Protein AF-T1CZY3-F1 (afdb_monomer_lite)

Structure (mmCIF, N/CA/C/O backbone):
data_AF-T1CZY3-F1
#
_entry.id   AF-T1CZY3-F1
#
loop_
_atom_site.group_PDB
_atom_site.id
_atom_site.type_symbol
_atom_site.label_atom_id
_atom_site.label_alt_id
_atom_site.label_comp_id
_atom_site.label_asym_id
_atom_site.label_entity_id
_atom_site.label_seq_id
_atom_site.pdbx_PDB_ins_code
_atom_site.Cartn_x
_atom_site.Cartn_y
_atom_site.Cartn_z
_atom_site.occupancy
_atom_site.B_iso_or_equiv
_atom_site.auth_seq_id
_atom_site.auth_comp_id
_atom_site.auth_asym_id
_atom_site.auth_atom_id
_atom_site.pdbx_PDB_model_num
ATOM 1 N N . MET A 1 1 ? -7.594 -12.233 -1.559 1.00 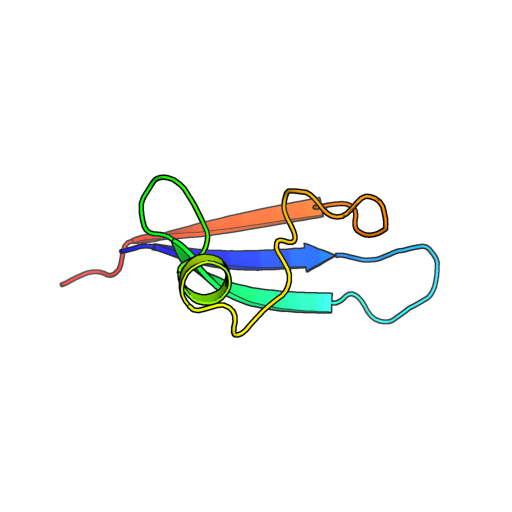57.62 1 MET A N 1
ATOM 2 C CA . MET A 1 1 ? -7.124 -11.037 -0.818 1.00 57.62 1 MET A CA 1
ATOM 3 C C . MET A 1 1 ? -5.731 -10.746 -1.337 1.00 57.62 1 MET A C 1
ATOM 5 O O . MET A 1 1 ? -4.982 -11.698 -1.497 1.00 57.62 1 MET A O 1
ATOM 9 N N . ILE A 1 2 ? -5.439 -9.504 -1.720 1.00 58.25 2 ILE A N 1
ATOM 10 C CA . ILE A 1 2 ? -4.245 -9.206 -2.520 1.00 58.25 2 ILE A CA 1
ATOM 11 C C . ILE A 1 2 ? -3.296 -8.302 -1.733 1.00 58.25 2 ILE A C 1
ATOM 13 O O . ILE A 1 2 ? -3.742 -7.283 -1.208 1.00 58.25 2 ILE A O 1
ATOM 17 N N . LEU A 1 3 ? -2.010 -8.649 -1.640 1.00 57.47 3 LEU A N 1
ATOM 18 C CA . LEU A 1 3 ? -1.001 -7.773 -1.042 1.00 57.47 3 LEU A CA 1
ATOM 19 C C . LEU A 1 3 ? -0.607 -6.701 -2.054 1.00 57.47 3 LEU A C 1
ATOM 21 O O . LEU A 1 3 ? -0.155 -7.023 -3.150 1.00 57.47 3 LEU A O 1
ATOM 25 N N . CYS A 1 4 ? -0.759 -5.438 -1.675 1.00 58.28 4 CYS A N 1
ATOM 26 C CA . CYS A 1 4 ? -0.420 -4.300 -2.502 1.00 58.28 4 CYS A CA 1
ATOM 27 C C . CYS A 1 4 ? 0.825 -3.588 -1.973 1.00 58.28 4 CYS A C 1
ATOM 29 O O . CYS A 1 4 ? 0.789 -3.107 -0.843 1.00 58.28 4 CYS A O 1
ATOM 31 N N . LYS A 1 5 ? 1.895 -3.475 -2.776 1.00 56.19 5 LYS A N 1
ATOM 32 C CA . LYS A 1 5 ? 3.079 -2.656 -2.443 1.00 56.19 5 LYS A CA 1
ATOM 33 C C . LYS A 1 5 ? 3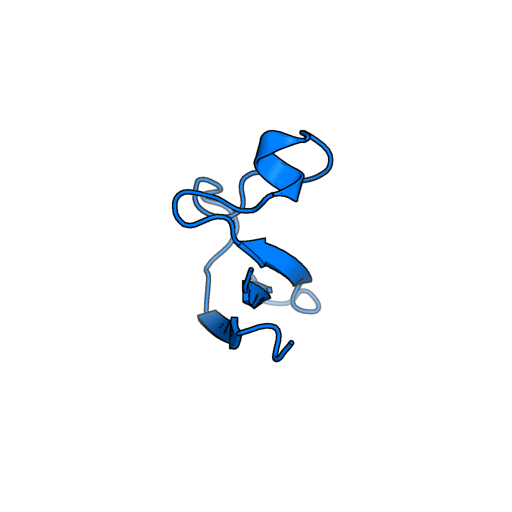.140 -1.412 -3.328 1.00 56.19 5 LYS A C 1
ATOM 35 O O . LYS A 1 5 ? 3.277 -1.545 -4.542 1.00 56.19 5 LYS A O 1
ATOM 40 N N . LYS A 1 6 ? 3.075 -0.227 -2.713 1.00 65.19 6 LYS A N 1
ATOM 41 C CA . LYS A 1 6 ? 3.226 1.081 -3.374 1.00 65.19 6 LYS A CA 1
ATOM 42 C C . LYS A 1 6 ? 4.616 1.667 -3.115 1.00 65.19 6 LYS A C 1
ATOM 44 O O . LYS A 1 6 ? 5.103 1.587 -1.988 1.00 65.19 6 LYS A O 1
ATOM 49 N N . TYR A 1 7 ? 5.211 2.301 -4.128 1.00 56.38 7 TYR A N 1
ATOM 50 C CA . TYR A 1 7 ? 6.342 3.228 -3.973 1.00 56.38 7 TYR A CA 1
ATOM 51 C C . TYR A 1 7 ? 5.858 4.659 -4.284 1.00 56.38 7 TYR A C 1
ATOM 53 O O . TYR A 1 7 ? 5.622 4.990 -5.447 1.00 56.38 7 TYR A O 1
ATOM 61 N N . CYS A 1 8 ? 5.660 5.503 -3.260 1.00 61.59 8 CYS A N 1
ATOM 62 C CA . CYS A 1 8 ? 5.371 6.937 -3.427 1.00 61.59 8 CYS A CA 1
ATOM 63 C C . CYS A 1 8 ? 6.649 7.737 -3.194 1.00 61.59 8 CYS A C 1
ATOM 65 O O . CYS A 1 8 ? 7.229 7.624 -2.124 1.00 61.59 8 CYS A O 1
ATOM 67 N N . GLY A 1 9 ? 7.062 8.609 -4.105 1.00 50.53 9 GLY A N 1
ATOM 68 C CA . GLY A 1 9 ? 8.124 9.572 -3.811 1.00 50.53 9 GLY A CA 1
ATOM 69 C C . GLY A 1 9 ? 7.811 10.906 -4.459 1.00 50.53 9 GLY A C 1
ATOM 70 O O . GLY A 1 9 ? 7.621 10.941 -5.673 1.00 50.53 9 GLY A O 1
ATOM 71 N N . ASN A 1 10 ? 7.770 11.971 -3.657 1.00 53.47 10 ASN A N 1
ATOM 72 C CA . ASN A 1 10 ? 7.958 13.327 -4.161 1.00 53.47 10 ASN A CA 1
ATOM 73 C C . ASN A 1 10 ? 9.445 13.663 -4.058 1.00 53.47 10 ASN A C 1
ATOM 75 O O . ASN A 1 10 ? 10.043 13.501 -2.992 1.00 53.47 10 ASN A O 1
ATOM 79 N N . ASP A 1 11 ? 10.010 14.083 -5.188 1.00 54.75 11 ASP A N 1
ATOM 80 C CA . ASP A 1 11 ? 11.197 14.926 -5.359 1.00 54.75 11 ASP A CA 1
ATOM 81 C C . ASP A 1 11 ? 12.063 15.139 -4.100 1.00 54.75 11 ASP A C 1
ATOM 83 O O . ASP A 1 11 ? 12.084 16.214 -3.508 1.00 54.75 11 ASP A O 1
ATOM 87 N N . GLY A 1 12 ? 12.814 14.103 -3.706 1.00 50.12 12 GLY A N 1
ATOM 88 C CA . GLY A 1 12 ? 13.899 14.224 -2.723 1.00 50.12 12 GLY A CA 1
ATOM 89 C C . GLY A 1 12 ? 13.645 13.669 -1.318 1.00 50.12 12 GLY A C 1
ATOM 90 O O . GLY A 1 12 ? 14.517 13.823 -0.469 1.00 50.12 12 GLY A O 1
ATOM 91 N N . THR A 1 13 ? 12.523 12.995 -1.055 1.00 52.91 13 THR A N 1
ATOM 92 C CA . THR A 1 13 ? 12.328 12.237 0.200 1.00 52.91 13 THR A CA 1
ATOM 93 C C . THR A 1 13 ? 12.321 10.734 -0.052 1.00 52.91 13 THR A C 1
ATOM 95 O O . THR A 1 13 ? 11.814 10.276 -1.079 1.00 52.91 13 THR A O 1
ATOM 98 N N . ASP A 1 14 ? 12.922 9.974 0.873 1.00 59.41 14 ASP A N 1
ATOM 99 C CA . ASP A 1 14 ? 12.933 8.510 0.871 1.00 59.41 14 ASP A CA 1
ATOM 100 C C . ASP A 1 14 ? 11.525 7.989 0.577 1.00 59.41 14 ASP A C 1
ATOM 102 O O . ASP A 1 14 ? 10.586 8.236 1.335 1.00 59.41 14 ASP A O 1
ATOM 106 N N . GLY A 1 15 ? 11.358 7.331 -0.572 1.00 62.06 15 GLY A N 1
ATOM 107 C CA . GLY A 1 15 ? 10.034 6.978 -1.069 1.00 62.06 15 GLY A CA 1
ATOM 108 C C . GLY A 1 15 ? 9.236 6.168 -0.042 1.00 62.06 15 GLY A C 1
ATOM 109 O O . GLY A 1 15 ? 9.708 5.138 0.446 1.00 62.06 15 GLY A O 1
ATOM 110 N N . LEU A 1 16 ? 8.015 6.615 0.260 1.00 71.12 16 LEU A N 1
ATOM 111 C CA . LEU A 1 16 ? 7.062 5.918 1.110 1.00 71.12 16 LEU A CA 1
ATOM 112 C C . LEU A 1 16 ? 6.761 4.551 0.490 1.00 71.12 16 LEU A C 1
ATOM 114 O O . LEU A 1 16 ? 6.221 4.450 -0.616 1.00 71.12 16 LEU A O 1
ATOM 118 N N . ARG A 1 17 ? 7.114 3.495 1.221 1.00 75.25 17 ARG A N 1
ATOM 119 C CA . ARG A 1 17 ? 6.753 2.119 0.890 1.00 75.25 17 ARG A CA 1
ATOM 120 C C . ARG A 1 17 ? 5.569 1.732 1.750 1.00 75.25 17 ARG A C 1
ATOM 122 O O . ARG A 1 17 ? 5.705 1.653 2.966 1.00 75.25 17 ARG A O 1
ATOM 129 N N . HIS A 1 18 ? 4.433 1.490 1.113 1.00 77.81 18 HIS A N 1
ATOM 130 C CA . HIS A 1 18 ? 3.212 1.100 1.808 1.00 77.81 18 HIS A CA 1
ATOM 131 C C . HIS A 1 18 ? 2.784 -0.290 1.363 1.00 77.81 18 HIS A C 1
ATOM 133 O O . HIS A 1 18 ? 2.710 -0.543 0.159 1.00 77.81 18 HIS A O 1
ATOM 139 N N . THR A 1 19 ? 2.529 -1.171 2.328 1.00 83.56 19 THR A N 1
ATOM 140 C CA . THR A 1 19 ? 2.102 -2.550 2.083 1.00 83.56 19 THR A CA 1
ATOM 141 C C . THR A 1 19 ? 0.780 -2.791 2.788 1.00 83.56 19 THR A C 1
ATOM 143 O O . THR A 1 19 ? 0.704 -2.654 4.005 1.00 83.56 19 THR A O 1
ATOM 146 N N . THR A 1 20 ? -0.249 -3.168 2.037 1.00 86.38 20 THR A N 1
ATOM 147 C CA . THR A 1 20 ? -1.595 -3.358 2.587 1.00 86.38 20 THR A CA 1
ATOM 148 C C . THR A 1 20 ? -2.381 -4.413 1.824 1.00 86.38 20 THR A C 1
ATOM 150 O O . THR A 1 20 ? -1.931 -4.911 0.794 1.00 86.38 20 THR A O 1
ATOM 153 N N . LEU A 1 21 ? -3.549 -4.771 2.341 1.00 88.44 21 LEU A N 1
ATOM 154 C CA . LEU A 1 21 ? -4.464 -5.697 1.694 1.00 88.44 21 LEU A CA 1
ATOM 155 C C . LEU A 1 21 ? -5.422 -4.934 0.778 1.00 88.44 21 LEU A C 1
ATOM 157 O O . LEU A 1 21 ? -5.870 -3.837 1.104 1.00 88.44 21 LEU A O 1
ATOM 161 N N . TRP A 1 22 ? -5.770 -5.540 -0.349 1.00 85.81 22 TRP A N 1
ATOM 162 C CA . TRP A 1 22 ? -6.766 -5.037 -1.289 1.00 85.81 22 TRP A CA 1
ATOM 163 C C . TRP A 1 22 ? -8.021 -5.908 -1.250 1.00 85.81 22 TRP A C 1
ATOM 165 O O . TRP A 1 22 ? -7.935 -7.142 -1.321 1.00 85.81 22 TRP A O 1
ATOM 175 N N . ASN A 1 23 ? -9.181 -5.259 -1.139 1.00 84.88 2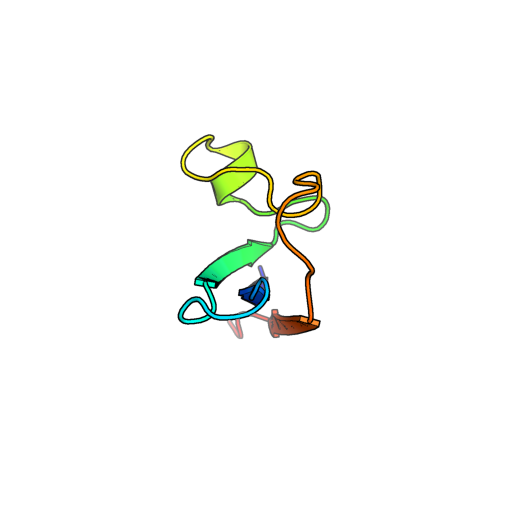3 ASN A N 1
ATOM 176 C CA . ASN A 1 23 ? -10.487 -5.920 -1.056 1.00 84.88 23 ASN A CA 1
ATOM 177 C C . ASN A 1 23 ? -11.296 -5.891 -2.366 1.00 84.88 23 ASN A C 1
ATOM 179 O O . ASN A 1 23 ? -12.430 -6.360 -2.381 1.00 84.88 23 ASN A O 1
ATOM 183 N N . GLY A 1 24 ? -10.734 -5.358 -3.455 1.00 81.44 24 GLY A N 1
ATOM 184 C CA . GLY A 1 24 ? -11.403 -5.232 -4.756 1.00 81.44 24 GLY A CA 1
ATOM 185 C C . GLY A 1 24 ? -11.780 -3.795 -5.111 1.00 81.44 24 GLY A C 1
ATOM 186 O O . GLY A 1 24 ? -11.685 -3.429 -6.278 1.00 81.44 24 GLY A O 1
ATOM 187 N N . ASN A 1 25 ? -12.124 -2.978 -4.110 1.00 84.12 25 ASN A N 1
ATOM 188 C CA . ASN A 1 25 ? -12.532 -1.582 -4.296 1.00 84.12 25 ASN A CA 1
ATOM 189 C C . ASN A 1 25 ? -11.541 -0.587 -3.684 1.00 84.12 25 ASN A C 1
ATOM 191 O O . ASN A 1 25 ? -11.386 0.514 -4.210 1.00 84.12 25 ASN A O 1
ATOM 195 N N . ASN A 1 26 ? -10.908 -0.947 -2.563 1.00 83.69 26 ASN A N 1
ATOM 196 C CA . ASN A 1 26 ? -10.015 -0.065 -1.821 1.00 83.69 26 ASN A CA 1
ATOM 197 C C . ASN A 1 26 ? -8.943 -0.843 -1.032 1.00 83.69 26 ASN A C 1
ATOM 199 O O . ASN A 1 26 ? -8.976 -2.077 -0.915 1.00 83.69 26 ASN A O 1
ATOM 203 N N . PHE A 1 27 ? -7.983 -0.105 -0.472 1.00 87.00 27 PHE A N 1
ATOM 204 C CA . PHE A 1 27 ? -7.069 -0.637 0.530 1.00 87.00 27 PHE A CA 1
ATOM 205 C C . PHE A 1 27 ? -7.809 -0.865 1.852 1.00 87.00 27 PHE A C 1
ATOM 207 O O . PHE A 1 27 ? -8.520 0.007 2.350 1.00 87.00 27 PHE A O 1
ATOM 214 N N . VAL A 1 28 ? -7.621 -2.045 2.440 1.00 89.69 28 VAL A N 1
ATOM 215 C CA . VAL A 1 28 ? -8.309 -2.465 3.671 1.00 89.69 28 VAL A 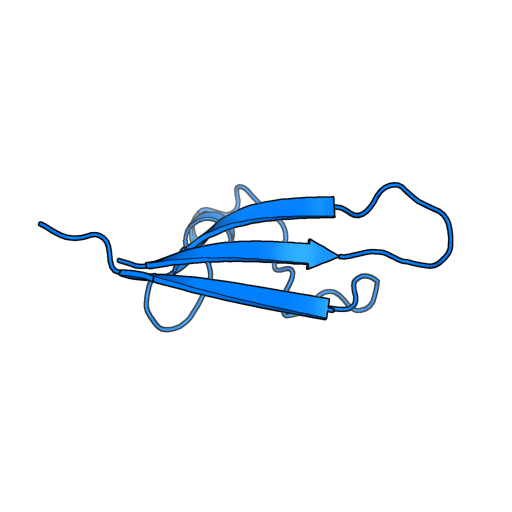CA 1
ATOM 216 C C . VAL A 1 28 ? -8.014 -1.518 4.834 1.00 89.69 28 VAL A C 1
ATOM 218 O O . VAL A 1 28 ? -8.900 -1.214 5.624 1.00 89.69 28 VAL A O 1
ATOM 221 N N . ASP A 1 29 ? -6.789 -1.017 4.944 1.00 88.69 29 ASP A N 1
ATOM 222 C CA . ASP A 1 29 ? -6.402 -0.080 6.005 1.00 88.69 29 ASP A CA 1
ATOM 223 C C . ASP A 1 29 ? -7.042 1.309 5.878 1.00 88.69 29 ASP A C 1
ATOM 225 O O . ASP A 1 29 ? -7.276 1.963 6.895 1.00 88.69 29 ASP A O 1
ATOM 229 N N . THR A 1 30 ? -7.381 1.728 4.660 1.00 88.12 30 THR A N 1
ATOM 230 C CA . THR A 1 30 ? -8.143 2.948 4.397 1.00 88.12 30 THR A CA 1
ATOM 231 C C . THR A 1 30 ? -9.579 2.777 4.878 1.00 88.12 30 THR A C 1
ATOM 233 O O . THR A 1 30 ? -10.103 3.646 5.574 1.00 88.12 30 THR A O 1
ATOM 236 N N . ASP A 1 31 ? -10.198 1.630 4.587 1.00 88.62 31 ASP A N 1
ATOM 237 C CA . ASP A 1 31 ? -11.551 1.317 5.064 1.00 88.62 31 ASP A CA 1
ATOM 238 C C . ASP A 1 31 ? -11.593 1.189 6.599 1.00 88.62 31 ASP A C 1
ATOM 240 O O . ASP A 1 31 ? -12.554 1.617 7.242 1.00 88.62 31 ASP A O 1
ATOM 244 N N . LEU A 1 32 ? -10.511 0.683 7.204 1.00 90.62 32 LEU A N 1
ATOM 245 C CA . LEU A 1 32 ? -10.309 0.636 8.656 1.00 90.62 32 LEU A CA 1
ATOM 246 C C . LEU A 1 32 ? -9.864 1.978 9.269 1.00 90.62 32 LEU A C 1
ATOM 248 O O . LEU A 1 32 ? -9.741 2.068 10.490 1.00 90.62 32 LEU A O 1
ATOM 252 N N . LYS A 1 33 ? -9.638 3.021 8.457 1.00 89.38 33 LYS A N 1
ATOM 253 C CA . LYS A 1 33 ? -9.166 4.357 8.875 1.00 89.38 33 LYS A CA 1
ATOM 254 C C . LYS A 1 33 ? -7.835 4.346 9.641 1.00 89.38 33 LYS A C 1
ATOM 256 O O . LYS A 1 33 ? -7.584 5.221 10.467 1.00 89.38 33 LYS A O 1
ATOM 261 N N . VAL A 1 34 ? -6.988 3.357 9.371 1.00 87.56 34 VAL A N 1
ATOM 262 C CA . VAL A 1 34 ? -5.648 3.222 9.967 1.00 87.56 34 VAL A CA 1
ATOM 263 C C . VAL A 1 34 ? -4.601 3.948 9.119 1.00 87.56 34 VAL A C 1
ATOM 265 O O . VAL A 1 34 ? -3.575 4.380 9.641 1.00 87.56 34 VAL A O 1
ATOM 268 N N . SER A 1 35 ? -4.867 4.123 7.823 1.00 82.88 35 SER A N 1
ATOM 269 C CA . SER A 1 35 ? -3.999 4.839 6.889 1.00 82.88 35 SER A CA 1
ATOM 270 C C . SER A 1 35 ? -4.777 5.877 6.060 1.00 82.88 35 SER A C 1
ATOM 272 O O . SER A 1 35 ? -5.995 5.755 5.884 1.00 82.88 35 SER A O 1
ATOM 274 N N . PRO A 1 36 ? -4.093 6.914 5.539 1.00 80.88 36 PRO A N 1
ATOM 275 C CA . PRO A 1 36 ? -4.648 7.812 4.532 1.00 80.88 36 PRO A CA 1
ATOM 276 C C . PRO A 1 36 ? -5.043 7.072 3.252 1.00 80.88 36 PRO A C 1
ATOM 278 O O . PRO A 1 36 ? -4.405 6.093 2.859 1.00 80.88 36 PRO A O 1
ATOM 281 N N . ASN A 1 37 ? -6.032 7.606 2.534 1.00 83.94 37 ASN A N 1
ATOM 282 C CA . ASN A 1 37 ? -6.398 7.074 1.227 1.00 83.94 37 ASN A CA 1
ATOM 283 C C . ASN A 1 37 ? -5.399 7.531 0.156 1.00 83.94 37 ASN A C 1
ATOM 285 O O . ASN A 1 37 ? -5.646 8.483 -0.583 1.00 83.94 37 ASN A O 1
ATOM 289 N N . TYR A 1 38 ? -4.290 6.808 0.024 1.00 78.06 38 TYR A N 1
ATOM 290 C CA . TYR A 1 38 ? -3.218 7.122 -0.922 1.00 78.06 38 TYR A CA 1
ATOM 291 C C . TYR A 1 38 ? -3.611 7.111 -2.410 1.00 78.06 38 TYR A C 1
ATOM 293 O O . TYR A 1 38 ? -2.758 7.449 -3.236 1.00 78.06 38 TYR A O 1
ATOM 301 N N . LEU A 1 39 ? -4.827 6.680 -2.770 1.00 79.25 39 LEU A N 1
ATOM 302 C CA . LEU A 1 39 ? -5.367 6.811 -4.129 1.00 79.25 39 LEU A CA 1
ATOM 303 C C . LEU A 1 39 ? -5.926 8.217 -4.388 1.00 79.25 39 LEU A C 1
ATOM 305 O O . LEU A 1 39 ? -5.886 8.683 -5.521 1.00 79.25 39 LEU A O 1
ATOM 309 N N . ASN A 1 40 ? -6.406 8.890 -3.340 1.00 82.75 40 ASN A N 1
ATOM 310 C CA . ASN A 1 40 ? -7.033 10.212 -3.415 1.00 82.75 40 ASN A CA 1
ATOM 311 C C . ASN A 1 40 ? -6.106 11.355 -2.966 1.00 82.75 40 ASN A C 1
ATOM 313 O O . ASN A 1 40 ? -6.464 12.525 -3.086 1.00 82.75 40 ASN A O 1
ATOM 317 N N . GLU A 1 41 ? -4.923 11.037 -2.442 1.00 79.81 41 GLU A N 1
ATOM 318 C CA . GLU A 1 41 ? -3.939 12.026 -2.005 1.00 79.81 41 GLU A CA 1
ATOM 319 C C . GLU A 1 41 ? -3.218 12.677 -3.196 1.00 79.81 41 GLU A C 1
ATOM 321 O O . GLU A 1 41 ? -2.515 12.011 -3.955 1.00 79.81 41 GLU A O 1
ATOM 326 N N . THR A 1 42 ? -3.311 14.002 -3.324 1.00 75.00 42 THR A N 1
ATOM 327 C CA . THR A 1 42 ? -2.659 14.769 -4.407 1.00 75.00 42 THR A CA 1
ATOM 328 C C . THR A 1 42 ? -1.155 14.946 -4.205 1.00 75.00 42 THR A C 1
ATOM 330 O O . THR A 1 42 ? -0.413 15.196 -5.150 1.00 75.00 42 THR A O 1
ATOM 333 N N . GLN A 1 43 ? -0.699 14.792 -2.966 1.00 75.50 43 GLN A N 1
ATOM 334 C CA . GLN A 1 43 ? 0.698 14.917 -2.563 1.00 75.50 43 GLN A CA 1
ATOM 335 C C . GLN A 1 43 ? 1.545 13.674 -2.878 1.00 75.50 43 GLN A C 1
ATOM 337 O O . GLN A 1 43 ? 2.762 13.730 -2.730 1.00 75.50 43 GLN A O 1
ATOM 342 N N . TYR A 1 44 ? 0.942 12.555 -3.301 1.00 73.81 44 TYR A N 1
ATOM 343 C CA . TYR A 1 44 ? 1.661 11.304 -3.553 1.00 73.81 44 TYR A CA 1
ATOM 344 C C . TYR A 1 44 ? 1.395 10.754 -4.950 1.00 73.81 44 TYR A C 1
ATOM 346 O O . TYR A 1 44 ? 0.302 10.286 -5.252 1.00 73.81 44 TYR A O 1
ATOM 354 N N . ILE A 1 45 ? 2.444 10.654 -5.761 1.00 73.88 45 ILE A N 1
ATOM 355 C CA . ILE A 1 45 ? 2.374 9.959 -7.048 1.00 73.88 45 ILE A CA 1
ATOM 356 C C . ILE A 1 45 ? 2.577 8.452 -6.820 1.00 73.88 45 ILE A C 1
ATOM 358 O O . ILE A 1 45 ? 3.575 8.033 -6.228 1.00 73.88 45 ILE A O 1
ATOM 362 N N . ILE A 1 46 ? 1.628 7.625 -7.276 1.00 77.25 46 ILE A N 1
ATOM 363 C CA . ILE A 1 46 ? 1.793 6.163 -7.355 1.00 77.25 46 ILE A CA 1
ATOM 364 C C . ILE A 1 46 ? 2.739 5.874 -8.522 1.00 77.25 46 ILE A C 1
ATOM 366 O O . ILE A 1 46 ? 2.356 6.084 -9.669 1.00 77.25 46 ILE A O 1
ATOM 370 N N . ARG A 1 47 ? 3.966 5.414 -8.246 1.00 76.56 47 ARG A N 1
ATOM 371 C CA . ARG A 1 47 ? 4.895 4.998 -9.311 1.00 76.56 47 ARG A CA 1
ATOM 372 C C . ARG A 1 47 ? 4.705 3.539 -9.691 1.00 76.56 47 ARG A C 1
ATOM 374 O O . ARG A 1 47 ? 4.455 3.242 -10.849 1.00 76.56 47 ARG A O 1
ATOM 381 N N . ASP A 1 48 ? 4.750 2.666 -8.692 1.00 76.75 48 ASP A N 1
ATOM 382 C CA . ASP A 1 48 ? 4.559 1.233 -8.879 1.00 76.75 48 ASP A CA 1
ATOM 383 C C . ASP A 1 48 ? 3.491 0.709 -7.924 1.00 76.75 48 ASP A C 1
ATOM 385 O O . ASP A 1 48 ? 3.419 1.137 -6.764 1.00 76.75 48 ASP A O 1
ATOM 389 N N . LEU A 1 49 ? 2.692 -0.237 -8.419 1.00 78.12 49 LEU A N 1
ATOM 390 C CA . LEU A 1 49 ? 1.643 -0.925 -7.681 1.00 78.12 49 LEU A CA 1
ATOM 391 C C . LEU A 1 49 ? 1.697 -2.412 -8.037 1.00 78.12 49 LEU A C 1
ATOM 393 O O . LEU A 1 49 ? 1.465 -2.789 -9.184 1.00 78.12 49 LEU A O 1
ATOM 397 N N . TYR A 1 50 ? 2.031 -3.249 -7.060 1.00 81.88 50 TYR A N 1
ATOM 398 C CA . TYR A 1 50 ? 2.144 -4.696 -7.255 1.00 81.88 50 TYR A CA 1
ATOM 399 C C . TYR A 1 50 ? 1.039 -5.409 -6.509 1.00 81.88 50 TYR A C 1
ATOM 401 O O . TYR A 1 50 ? 0.823 -5.090 -5.348 1.00 81.88 50 TYR A O 1
ATOM 409 N N . PHE A 1 51 ? 0.423 -6.398 -7.144 1.00 82.31 51 PHE A N 1
ATOM 410 C CA . PHE A 1 51 ? -0.653 -7.204 -6.589 1.00 82.31 51 PHE A CA 1
ATOM 411 C C . PHE A 1 51 ? -0.190 -8.656 -6.462 1.00 82.31 51 PHE A C 1
ATOM 413 O O . PHE A 1 51 ? 0.305 -9.232 -7.429 1.00 82.31 51 PHE A O 1
ATOM 420 N N . TRP A 1 52 ? -0.348 -9.236 -5.274 1.00 84.25 52 TRP A N 1
ATOM 421 C CA . TRP A 1 52 ? -0.072 -10.648 -5.012 1.00 84.25 52 TRP A CA 1
ATOM 422 C C . TRP A 1 52 ? -1.313 -11.321 -4.463 1.00 84.25 52 TRP A C 1
ATOM 424 O O . TRP A 1 52 ? -1.751 -10.956 -3.371 1.00 84.25 52 TRP A O 1
ATOM 434 N N . ASP A 1 53 ? -1.868 -12.289 -5.184 1.00 82.44 53 ASP A N 1
ATOM 435 C CA . ASP A 1 53 ? -2.907 -13.140 -4.618 1.00 82.44 53 ASP A CA 1
ATOM 436 C C . ASP A 1 53 ? -2.332 -13.896 -3.421 1.00 82.44 53 ASP A C 1
ATOM 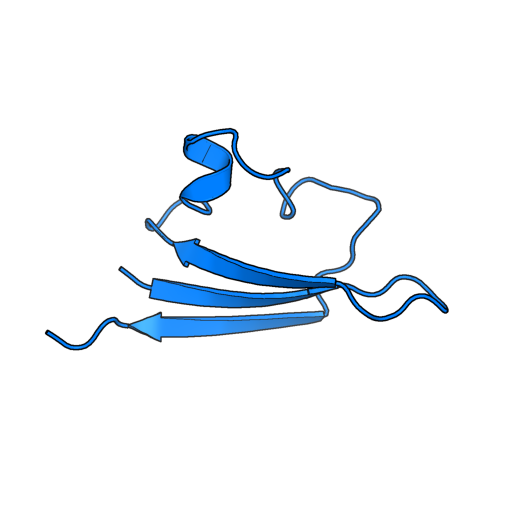438 O O . ASP A 1 53 ? -1.249 -14.481 -3.492 1.00 82.44 53 ASP A O 1
ATOM 442 N N . LEU A 1 54 ? -3.048 -13.864 -2.300 1.00 78.00 54 LEU A N 1
ATOM 443 C CA . LEU A 1 54 ? -2.762 -14.783 -1.212 1.00 78.00 54 LEU A CA 1
ATOM 444 C C . LEU A 1 54 ? -3.117 -16.186 -1.706 1.00 78.00 54 LEU A C 1
ATOM 446 O O . LEU A 1 54 ? -4.289 -16.492 -1.921 1.00 78.00 54 LEU A O 1
ATOM 450 N N . ILE A 1 55 ? -2.079 -16.981 -1.955 1.00 72.94 55 ILE A N 1
ATOM 451 C CA . ILE A 1 55 ? -2.202 -18.416 -2.193 1.00 72.94 55 ILE A CA 1
ATOM 452 C C . ILE A 1 55 ? -2.722 -19.027 -0.891 1.00 72.94 55 ILE A C 1
ATOM 454 O O . ILE A 1 55 ? -2.171 -18.741 0.175 1.00 72.94 55 ILE A O 1
ATOM 458 N N . ASP A 1 56 ? -3.795 -19.803 -1.010 1.00 60.72 56 ASP A N 1
ATOM 459 C CA . ASP A 1 56 ? -4.383 -20.596 0.074 1.00 60.72 56 ASP A CA 1
ATOM 460 C C . ASP A 1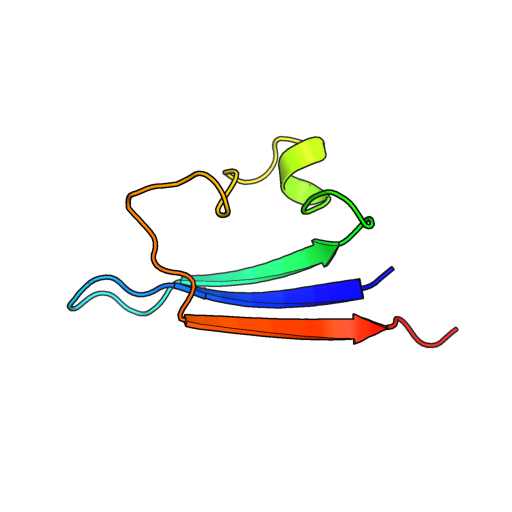 56 ? -3.489 -21.804 0.414 1.00 60.72 56 ASP A C 1
ATOM 462 O O . ASP A 1 56 ? -2.983 -22.450 -0.539 1.00 60.72 56 ASP A O 1
#

Secondary structure (DSSP, 8-state):
-EEEEEEE--TTS--EEEEEEE-SSSBHHHHTTSS--TTT-TT--EEEEEEEE---

Sequence (56 aa):
MILCKKYCGNDGTDGLRHTTLWNGNNFVDTDLKVSPNYLNETQYIIRDLYFWDLID

pLDDT: mean 74.7, std 12.13, range [50.12, 90.62]

Organism: NCBI:txid1325130

Foldseek 3Di:
DKWKWWFWDDDPDDTDTDIADDPPPAGPCVVVVVDDRLVPDPNTDGPDIDIDDDDD

Radius of gyration: 11.66 Å; chains: 1; bounding box: 26×36×19 Å